Protein AF-A0A2E6UWT2-F1 (afdb_monomer_lite)

Foldseek 3Di:
DQPDLALVSLLVVLLVQLLDPVCLLCLVVSLVVSLVSLLVPAAQCSLVSLLSSLVSSCVSVSDPPVVSVQLSCLAPALDDPLCVPQPPLDQVSLVCVVVSLVSLVSSLVSNCSRCCRRHVNPVSNVSSVVNNVVVVVSSVVSNVVSVVVVVVD

Sequence (153 aa):
MPSAQTVDGYVAAATRSLSLDSCHSDFDSYFKDLMDIAVENPDSANKAQFAKLIRAGIDSGAISSREGKRLFNEYFEPEFFALKGEARSNCVALRQKDDYFGDMNTELQNKKTGLLDVLGDETGFRLSQRYYQDLVTVIDAVGHSCEASLARR

Radius of gyration: 18.59 Å; chains: 1; bounding box: 46×25×55 Å

Structure (mmCIF, N/CA/C/O backbone):
data_AF-A0A2E6UWT2-F1
#
_entry.id   AF-A0A2E6UWT2-F1
#
loop_
_atom_site.group_PDB
_atom_site.id
_atom_site.type_symbol
_atom_site.label_atom_id
_atom_site.label_alt_id
_atom_site.label_comp_id
_atom_site.label_asym_id
_atom_site.label_entity_id
_atom_site.label_seq_id
_atom_site.pdbx_PDB_ins_code
_atom_site.Cartn_x
_atom_site.Cartn_y
_atom_site.Cartn_z
_atom_site.occupancy
_atom_site.B_iso_or_equiv
_atom_site.auth_seq_id
_atom_site.auth_comp_id
_atom_site.auth_asym_id
_atom_site.auth_atom_id
_atom_site.pdbx_PDB_model_num
ATOM 1 N N . MET A 1 1 ? -3.578 -7.352 23.058 1.00 47.41 1 MET A N 1
ATOM 2 C CA . MET A 1 1 ? -4.150 -7.381 21.697 1.00 47.41 1 MET A CA 1
ATOM 3 C C . MET A 1 1 ? -5.654 -7.175 21.774 1.00 47.41 1 MET A C 1
ATOM 5 O O . MET A 1 1 ? -6.274 -7.783 22.644 1.00 47.41 1 MET A O 1
ATOM 9 N N . PRO A 1 2 ? -6.240 -6.298 20.947 1.00 48.94 2 PRO A N 1
ATOM 10 C CA . PRO A 1 2 ? -7.681 -6.088 20.931 1.00 48.94 2 PRO A CA 1
ATOM 11 C C . PRO A 1 2 ? -8.424 -7.303 20.352 1.00 48.94 2 PRO A C 1
ATOM 13 O O . PRO A 1 2 ? -8.095 -7.802 19.286 1.00 48.94 2 PRO A O 1
ATOM 16 N N . SER A 1 3 ? -9.436 -7.782 21.077 1.00 52.66 3 SER A N 1
ATOM 17 C CA . SER A 1 3 ? -10.188 -9.013 20.797 1.00 52.66 3 SER A CA 1
ATOM 18 C C . SER A 1 3 ? -11.421 -8.789 19.908 1.00 52.66 3 SER A C 1
ATOM 20 O O . SER A 1 3 ? -12.522 -9.225 20.254 1.00 52.66 3 SER A O 1
ATOM 22 N N . ALA A 1 4 ? -11.291 -8.051 18.809 1.00 55.75 4 ALA A N 1
ATOM 23 C CA . ALA A 1 4 ? -12.425 -7.798 17.924 1.00 55.75 4 ALA A CA 1
ATOM 24 C C . ALA A 1 4 ? -12.422 -8.778 16.745 1.00 55.75 4 ALA A C 1
ATOM 26 O O . ALA A 1 4 ? -11.464 -8.823 15.986 1.00 55.75 4 ALA A O 1
ATOM 27 N N . GLN A 1 5 ? -13.513 -9.535 16.592 1.00 71.19 5 GLN A N 1
ATOM 28 C CA . GLN A 1 5 ? -13.717 -10.484 15.484 1.00 71.19 5 GLN A CA 1
ATOM 29 C C . GLN A 1 5 ? -14.049 -9.795 14.146 1.00 71.19 5 GLN A C 1
ATOM 31 O O . GLN A 1 5 ? -14.222 -10.471 13.142 1.00 71.19 5 GLN A O 1
ATOM 36 N N . THR A 1 6 ? -14.177 -8.463 14.124 1.00 89.12 6 THR A N 1
ATOM 37 C CA . THR A 1 6 ? -14.531 -7.686 12.928 1.00 89.12 6 THR A CA 1
ATOM 38 C C . THR A 1 6 ? -13.509 -6.584 12.671 1.00 89.12 6 THR A C 1
ATOM 40 O O . THR A 1 6 ? -12.963 -6.006 13.616 1.00 89.12 6 THR A O 1
ATOM 43 N N . VAL A 1 7 ? -13.303 -6.252 11.392 1.00 93.50 7 VAL A N 1
ATOM 44 C CA . VAL A 1 7 ? -12.408 -5.176 10.926 1.00 93.50 7 VAL A CA 1
ATOM 45 C C . VAL A 1 7 ? -12.692 -3.866 11.675 1.00 93.50 7 VAL A C 1
ATOM 47 O O . VAL A 1 7 ? -11.798 -3.291 12.293 1.00 93.50 7 VAL A O 1
ATOM 50 N N . ASP A 1 8 ? -13.953 -3.429 11.707 1.00 94.25 8 ASP A N 1
ATOM 51 C CA . ASP A 1 8 ? -14.365 -2.181 12.363 1.00 94.25 8 ASP A CA 1
ATOM 52 C C . ASP A 1 8 ? -14.056 -2.162 13.864 1.00 94.25 8 ASP A C 1
ATOM 54 O O . ASP A 1 8 ? -13.556 -1.165 14.402 1.00 94.25 8 ASP A O 1
ATOM 58 N N . GLY A 1 9 ? -14.359 -3.267 14.554 1.00 93.81 9 GLY A N 1
ATOM 59 C CA . GLY A 1 9 ? -14.101 -3.400 15.983 1.00 93.81 9 GLY A CA 1
ATOM 60 C C . GLY A 1 9 ? -12.604 -3.365 16.282 1.00 93.81 9 GLY A C 1
ATOM 61 O O . GLY A 1 9 ? -12.188 -2.719 17.250 1.00 93.81 9 GLY A O 1
ATOM 62 N N . TYR A 1 10 ? -11.802 -4.007 15.428 1.00 95.81 10 TYR A N 1
ATOM 63 C CA . TYR A 1 10 ? -10.351 -4.040 15.553 1.00 95.81 10 TYR A CA 1
ATOM 64 C C . TYR A 1 10 ? -9.764 -2.644 15.370 1.00 95.81 10 TYR A C 1
ATOM 66 O O . TYR A 1 10 ? -9.065 -2.157 16.259 1.00 95.81 10 TYR A O 1
ATOM 74 N N . VAL A 1 11 ? -10.130 -1.943 14.290 1.00 96.75 11 VAL A N 1
ATOM 75 C CA . VAL A 1 11 ? -9.657 -0.574 14.035 1.00 96.75 11 VAL A CA 1
ATOM 76 C C . VAL A 1 11 ? -10.047 0.364 15.169 1.00 96.75 11 VAL A C 1
ATOM 78 O O . VAL A 1 11 ? -9.212 1.132 15.641 1.00 96.75 11 VAL A O 1
ATOM 81 N N . ALA A 1 12 ? -11.283 0.288 15.669 1.00 95.69 12 ALA A N 1
ATOM 82 C CA . ALA A 1 12 ? -11.708 1.118 16.792 1.00 95.69 12 ALA A CA 1
ATOM 83 C C . ALA A 1 12 ? -10.861 0.880 18.053 1.00 95.69 12 ALA A C 1
ATOM 85 O O . ALA A 1 12 ? -10.573 1.828 18.785 1.00 95.69 12 ALA A O 1
ATOM 86 N N . ALA A 1 13 ? -10.471 -0.365 18.325 1.00 94.75 13 ALA A N 1
ATOM 87 C CA . ALA A 1 13 ? -9.646 -0.698 19.475 1.00 94.75 13 ALA A CA 1
ATOM 88 C C . ALA A 1 13 ? -8.172 -0.315 19.272 1.00 94.75 13 ALA A C 1
ATOM 90 O O . ALA A 1 13 ? -7.608 0.333 20.149 1.00 94.75 13 ALA A O 1
ATOM 91 N N . ALA A 1 14 ? -7.589 -0.616 18.111 1.00 95.75 14 ALA A N 1
ATOM 92 C CA . ALA A 1 14 ? -6.224 -0.234 17.759 1.00 95.75 14 ALA A CA 1
ATOM 93 C C . ALA A 1 14 ? -6.036 1.294 17.762 1.00 95.75 14 ALA A C 1
ATOM 95 O O . ALA A 1 14 ? -5.077 1.793 18.341 1.00 95.75 14 ALA A O 1
ATOM 96 N N . THR A 1 15 ? -6.990 2.063 17.217 1.00 95.62 15 THR A N 1
ATOM 97 C CA . THR A 1 15 ? -6.961 3.538 17.275 1.00 95.62 15 THR A CA 1
ATOM 98 C C . THR A 1 15 ? -6.981 4.065 18.714 1.00 95.62 15 THR A C 1
ATOM 100 O O . THR A 1 15 ? -6.279 5.024 19.014 1.00 95.62 15 THR A O 1
ATOM 103 N N . ARG A 1 16 ? -7.749 3.444 19.625 1.00 94.50 16 ARG A N 1
ATOM 104 C CA . ARG A 1 16 ? -7.724 3.813 21.054 1.00 94.50 16 ARG A CA 1
ATOM 105 C C . ARG A 1 16 ? -6.401 3.451 21.723 1.00 94.50 16 ARG A C 1
ATOM 107 O O . ARG A 1 16 ? -5.936 4.196 22.573 1.00 94.50 16 ARG A O 1
ATOM 114 N N . SER A 1 17 ? -5.799 2.321 21.364 1.00 94.19 17 SER A N 1
ATOM 115 C CA . SER A 1 17 ? -4.474 1.961 21.874 1.00 94.19 17 SER A CA 1
ATOM 116 C C . SER A 1 17 ? -3.413 2.953 21.404 1.00 94.19 17 SER A C 1
ATOM 118 O O . SER A 1 17 ? -2.620 3.410 22.216 1.00 94.19 17 SER A O 1
ATOM 120 N N . LEU A 1 18 ? -3.448 3.362 20.134 1.00 94.12 18 LEU A N 1
ATOM 121 C CA . LEU A 1 18 ? -2.509 4.334 19.567 1.00 94.12 18 LEU A CA 1
ATOM 122 C C . LEU A 1 18 ? -2.612 5.736 20.179 1.00 94.12 18 LEU A C 1
ATOM 124 O O . LEU A 1 18 ? -1.669 6.497 20.039 1.00 94.12 18 LEU A O 1
ATOM 128 N N . SER A 1 19 ? -3.694 6.093 20.883 1.00 92.06 19 SER A N 1
ATOM 129 C CA . SER A 1 19 ? -3.739 7.360 21.632 1.00 92.06 19 SER A CA 1
ATOM 130 C C . SER A 1 19 ? -2.928 7.335 22.934 1.00 92.06 19 SER A C 1
ATOM 132 O O . SER A 1 19 ? -2.906 8.328 23.656 1.00 92.06 19 SER A O 1
ATOM 134 N N . LEU A 1 20 ? -2.329 6.192 23.280 1.00 91.50 20 LEU A N 1
ATOM 135 C CA . LEU A 1 20 ? -1.425 6.037 24.413 1.00 91.50 20 LEU A CA 1
ATOM 136 C C . LEU A 1 20 ? 0.010 5.940 23.888 1.00 91.50 20 LEU A C 1
ATOM 138 O O . LEU A 1 20 ? 0.336 4.989 23.177 1.00 91.50 20 LEU A O 1
ATOM 142 N N . ASP A 1 21 ? 0.884 6.854 24.318 1.00 86.38 21 ASP A N 1
ATOM 143 C CA . ASP A 1 21 ? 2.290 6.897 23.881 1.00 86.38 21 ASP A CA 1
ATOM 144 C C . ASP A 1 21 ? 3.019 5.552 24.048 1.00 86.38 21 ASP A C 1
ATOM 146 O O . ASP A 1 21 ? 3.842 5.165 23.218 1.00 86.38 21 ASP A O 1
ATOM 150 N N . SER A 1 22 ? 2.680 4.790 25.096 1.00 90.19 22 SER A N 1
ATOM 151 C CA . SER A 1 22 ?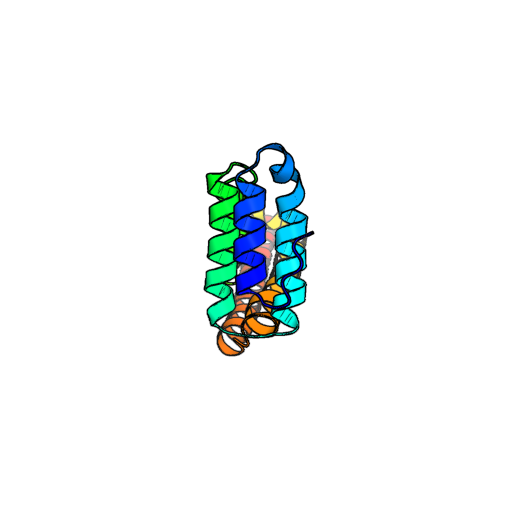 3.261 3.471 25.380 1.00 90.19 22 SER A CA 1
ATOM 152 C C . SER A 1 22 ? 2.971 2.406 24.319 1.00 90.19 22 SER A C 1
ATOM 154 O O . SER A 1 22 ? 3.593 1.351 24.350 1.00 90.19 22 SER A O 1
ATOM 156 N N . CYS A 1 23 ? 2.011 2.644 23.425 1.00 89.81 23 CYS A N 1
ATOM 157 C CA . CYS A 1 23 ? 1.557 1.688 22.416 1.00 89.81 23 CYS A CA 1
ATOM 158 C C . CYS A 1 23 ? 1.963 2.084 20.989 1.00 89.81 23 CYS A C 1
ATOM 160 O O . CYS A 1 23 ? 1.573 1.409 20.038 1.00 89.81 23 CYS A O 1
ATOM 162 N N . HIS A 1 24 ? 2.729 3.165 20.806 1.00 90.81 24 HIS A N 1
ATOM 163 C CA . HIS A 1 24 ? 3.142 3.622 19.474 1.00 90.81 24 HIS A CA 1
ATOM 164 C C . HIS A 1 24 ? 4.007 2.593 18.736 1.00 90.81 24 HIS A C 1
ATOM 166 O O . HIS A 1 24 ? 3.844 2.408 17.533 1.00 90.81 24 HIS A O 1
ATOM 172 N N . SER A 1 25 ? 4.874 1.875 19.457 1.00 91.75 25 SER A N 1
ATOM 173 C CA . SER A 1 25 ? 5.720 0.814 18.892 1.00 91.75 25 SER A CA 1
ATOM 174 C C . SER A 1 25 ? 4.936 -0.367 18.317 1.00 91.75 25 SER A C 1
ATOM 176 O O . SER A 1 25 ? 5.499 -1.163 17.573 1.00 91.75 25 SER A O 1
ATOM 178 N N . ASP A 1 26 ? 3.650 -0.489 18.647 1.00 94.50 26 ASP A N 1
ATOM 179 C CA . ASP A 1 26 ? 2.819 -1.621 18.242 1.00 94.50 26 ASP A CA 1
ATOM 180 C C . ASP A 1 26 ? 2.104 -1.376 16.903 1.00 94.50 26 ASP A C 1
ATOM 182 O O . ASP A 1 26 ? 1.376 -2.254 16.438 1.00 94.50 26 ASP A O 1
ATOM 186 N N . PHE A 1 27 ? 2.294 -0.208 16.269 1.00 97.12 27 PHE A N 1
ATOM 187 C CA . PHE A 1 27 ? 1.602 0.157 15.027 1.00 97.12 27 PHE A CA 1
ATOM 188 C C . PHE A 1 27 ? 1.726 -0.917 13.939 1.00 97.12 27 PHE A C 1
ATOM 190 O O . PHE A 1 27 ? 0.715 -1.310 13.358 1.00 97.12 27 PHE A O 1
ATOM 197 N N . ASP A 1 28 ? 2.932 -1.435 13.706 1.00 97.12 28 ASP A N 1
ATOM 198 C CA . ASP A 1 28 ? 3.168 -2.465 12.687 1.00 97.12 28 ASP A CA 1
ATOM 199 C C . ASP A 1 28 ? 2.396 -3.755 12.985 1.00 97.12 28 ASP A C 1
ATOM 201 O O . ASP A 1 28 ? 1.861 -4.391 12.075 1.00 97.12 28 ASP A O 1
ATOM 205 N N . SER A 1 29 ? 2.272 -4.112 14.268 1.00 96.69 29 SER A N 1
ATOM 206 C CA . SER A 1 29 ? 1.463 -5.259 14.690 1.00 96.69 29 SER A CA 1
ATOM 207 C C . SER A 1 29 ? -0.022 -4.991 14.458 1.00 96.69 29 SER A C 1
ATOM 209 O O . SER A 1 29 ? -0.714 -5.848 13.920 1.00 96.69 29 SER A O 1
ATOM 211 N N . TYR A 1 30 ? -0.505 -3.781 14.767 1.00 97.19 30 TYR A N 1
ATOM 212 C CA . TYR A 1 30 ? -1.893 -3.405 14.490 1.00 97.19 30 TYR A CA 1
ATOM 213 C C . TYR A 1 30 ? -2.226 -3.428 12.999 1.00 97.19 30 TYR A C 1
ATOM 215 O O . TYR A 1 30 ? -3.305 -3.875 12.610 1.00 97.19 30 TYR A O 1
ATOM 223 N N . PHE A 1 31 ? -1.313 -2.953 12.153 1.00 98.00 31 PHE A N 1
ATOM 224 C CA . PHE A 1 31 ? -1.494 -2.984 10.707 1.00 98.00 31 PHE A CA 1
ATOM 225 C C . PHE A 1 31 ? -1.516 -4.422 10.178 1.00 98.00 31 PHE A C 1
ATOM 227 O O . PHE A 1 31 ? -2.375 -4.762 9.363 1.00 98.00 31 PHE A O 1
ATOM 234 N N . LYS A 1 32 ? -0.606 -5.274 10.669 1.00 97.12 32 LYS A N 1
ATOM 235 C CA . LYS A 1 32 ? -0.543 -6.690 10.298 1.00 97.12 32 LYS A CA 1
ATOM 236 C C . LYS A 1 32 ? -1.801 -7.454 10.713 1.00 97.12 32 LYS A C 1
ATOM 238 O O . LYS A 1 32 ? -2.393 -8.124 9.876 1.00 97.12 32 LYS A O 1
ATOM 243 N N . ASP A 1 33 ? -2.220 -7.345 11.966 1.00 96.44 33 ASP A N 1
ATOM 244 C CA . ASP A 1 33 ? -3.423 -8.026 12.452 1.00 96.44 33 ASP A CA 1
ATOM 245 C C . ASP A 1 33 ? -4.669 -7.577 11.672 1.00 96.44 33 ASP A C 1
ATOM 247 O O . ASP A 1 33 ? -5.520 -8.396 11.330 1.00 96.44 33 ASP A O 1
ATOM 251 N N . LEU A 1 34 ? -4.776 -6.277 11.357 1.00 97.44 34 LEU A N 1
ATOM 252 C CA . LEU A 1 34 ? -5.866 -5.762 10.529 1.00 97.44 34 LEU A CA 1
ATOM 253 C C . LEU A 1 34 ? -5.844 -6.381 9.124 1.00 97.44 34 LEU A C 1
ATOM 255 O O . LEU A 1 34 ? -6.907 -6.694 8.594 1.00 97.44 34 LEU A O 1
ATOM 259 N N . MET A 1 35 ? -4.657 -6.570 8.537 1.00 97.75 35 MET A N 1
ATOM 260 C CA . MET A 1 35 ? -4.478 -7.290 7.272 1.00 97.75 35 MET A CA 1
ATOM 261 C C . MET A 1 35 ? -4.989 -8.723 7.371 1.00 97.75 35 MET A C 1
ATOM 263 O O . MET A 1 35 ? -5.812 -9.122 6.552 1.00 97.75 35 MET A O 1
ATOM 267 N N . ASP A 1 36 ? -4.568 -9.459 8.397 1.00 96.19 36 ASP A N 1
ATOM 268 C CA . ASP A 1 36 ? -4.950 -10.859 8.582 1.00 96.19 36 ASP A CA 1
ATOM 269 C C . ASP A 1 36 ? -6.485 -10.995 8.744 1.00 96.19 36 ASP A C 1
ATOM 271 O O . ASP A 1 36 ? -7.111 -11.808 8.065 1.00 96.19 36 ASP A O 1
ATOM 275 N N . ILE A 1 37 ? -7.125 -10.124 9.538 1.00 95.75 37 ILE A N 1
ATOM 276 C CA . ILE A 1 37 ? -8.593 -10.099 9.709 1.00 95.75 37 ILE A CA 1
ATOM 277 C C . ILE A 1 37 ? -9.317 -9.726 8.406 1.00 95.75 37 ILE A C 1
ATOM 279 O O . ILE A 1 37 ? -10.362 -10.300 8.087 1.00 95.75 37 ILE A O 1
ATOM 283 N N . ALA A 1 38 ? -8.805 -8.740 7.667 1.00 97.12 38 ALA A N 1
ATOM 284 C CA . ALA A 1 38 ? -9.451 -8.240 6.457 1.00 97.12 38 ALA A CA 1
ATOM 285 C C . ALA A 1 38 ? -9.322 -9.206 5.269 1.00 97.12 38 ALA A C 1
ATOM 287 O O . ALA A 1 38 ? -10.235 -9.268 4.454 1.00 97.12 38 ALA A O 1
ATOM 288 N N . VAL A 1 39 ? -8.244 -9.996 5.190 1.00 96.88 39 VAL A N 1
ATOM 289 C CA . VAL A 1 39 ? -8.101 -11.077 4.195 1.00 96.88 39 VAL A CA 1
ATOM 290 C C . VAL A 1 39 ? -9.139 -12.179 4.420 1.00 96.88 39 VAL A C 1
ATOM 292 O O . VAL A 1 39 ? -9.681 -12.730 3.465 1.00 96.88 39 VAL A O 1
ATOM 295 N N . GLU A 1 40 ? -9.465 -12.491 5.676 1.00 95.00 40 GLU A N 1
ATOM 296 C CA . GLU A 1 40 ? -10.540 -13.441 5.995 1.00 95.00 40 GLU A CA 1
ATOM 297 C C . GLU A 1 40 ? -11.943 -12.864 5.734 1.00 95.00 40 GLU A C 1
ATOM 299 O O . GLU A 1 40 ? -12.911 -13.618 5.629 1.00 95.00 40 GLU A O 1
ATOM 304 N N . ASN A 1 41 ? -12.061 -11.536 5.606 1.00 94.50 41 ASN A N 1
ATOM 305 C CA . ASN A 1 41 ? -13.323 -10.818 5.419 1.00 94.50 41 ASN A CA 1
ATOM 306 C C . ASN A 1 41 ? -13.209 -9.738 4.319 1.00 94.50 41 ASN A C 1
ATOM 308 O O . ASN A 1 41 ? -13.280 -8.541 4.636 1.00 94.50 41 ASN A O 1
ATOM 312 N N . PRO A 1 42 ? -13.031 -10.123 3.036 1.00 96.44 42 PRO A N 1
ATOM 313 C CA . PRO A 1 42 ? -12.793 -9.162 1.964 1.00 96.44 42 PRO A CA 1
ATOM 314 C C . PRO A 1 42 ? -14.000 -8.245 1.734 1.00 96.44 42 PRO A C 1
ATOM 316 O O . PRO A 1 42 ? -15.116 -8.715 1.510 1.00 96.44 42 PRO A O 1
ATOM 319 N N . ASP A 1 43 ? -13.767 -6.933 1.755 1.00 97.19 43 ASP A N 1
ATOM 320 C CA . ASP A 1 43 ? -14.783 -5.907 1.510 1.00 97.19 43 ASP A CA 1
ATOM 321 C C . ASP A 1 43 ? -14.119 -4.609 1.031 1.00 97.19 43 ASP A C 1
ATOM 323 O O . ASP A 1 43 ? -13.146 -4.123 1.611 1.00 97.19 43 ASP A O 1
ATOM 327 N N . SER A 1 44 ? -14.696 -3.985 0.008 1.00 97.38 44 SER A N 1
ATOM 328 C CA . SER A 1 44 ? -14.338 -2.643 -0.460 1.00 97.38 44 SER A CA 1
ATOM 329 C C . SER A 1 44 ? -14.287 -1.583 0.656 1.00 97.38 44 SER A C 1
ATOM 331 O O . SER A 1 44 ? -13.469 -0.658 0.601 1.00 97.38 44 SER A O 1
ATOM 333 N N . ALA A 1 45 ? -15.114 -1.721 1.700 1.00 96.75 45 ALA A N 1
ATOM 334 C CA . ALA A 1 45 ? -15.139 -0.823 2.850 1.00 96.75 45 ALA A CA 1
ATOM 335 C C . ALA A 1 45 ? -13.851 -0.892 3.692 1.00 96.75 45 ALA A C 1
ATOM 337 O O . ALA A 1 45 ? -13.494 0.094 4.349 1.00 96.75 45 ALA A O 1
ATOM 338 N N . ASN A 1 46 ? -13.097 -1.998 3.620 1.00 98.12 46 ASN A N 1
ATOM 339 C CA . ASN A 1 46 ? -11.851 -2.172 4.366 1.00 98.12 46 ASN A CA 1
ATOM 340 C C . ASN A 1 46 ? -10.823 -1.082 4.014 1.00 98.12 46 ASN A C 1
ATOM 342 O O . ASN A 1 46 ? -10.084 -0.639 4.894 1.00 98.12 46 ASN A O 1
ATOM 346 N N . LYS A 1 47 ? -10.828 -0.540 2.782 1.00 98.44 47 LYS A N 1
ATOM 347 C CA . LYS A 1 47 ? -9.913 0.548 2.365 1.00 98.44 47 LYS A CA 1
ATOM 348 C C . LYS A 1 47 ? -10.033 1.769 3.280 1.00 98.44 47 LYS A C 1
ATOM 350 O O . LYS A 1 47 ? -9.026 2.377 3.652 1.00 98.44 47 LYS A O 1
ATOM 355 N N . ALA A 1 48 ? -11.256 2.116 3.685 1.00 98.38 48 ALA A N 1
ATOM 356 C CA . ALA A 1 48 ? -11.502 3.223 4.605 1.00 98.38 48 ALA A CA 1
ATOM 357 C C . ALA A 1 48 ? -11.009 2.913 6.030 1.00 98.38 48 ALA A C 1
ATOM 359 O O . ALA A 1 48 ? -10.509 3.812 6.712 1.00 98.38 48 ALA A O 1
ATOM 360 N N . GLN A 1 49 ? -11.089 1.652 6.465 1.00 98.31 49 GLN A N 1
ATOM 361 C CA . GLN A 1 49 ? -10.602 1.216 7.777 1.00 98.31 49 GLN A CA 1
ATOM 362 C C . GLN A 1 49 ? -9.072 1.246 7.861 1.00 98.31 49 GLN A C 1
ATOM 364 O O . GLN A 1 49 ? -8.525 1.781 8.828 1.00 98.31 49 GLN A O 1
ATOM 369 N N . PHE A 1 50 ? -8.369 0.809 6.813 1.00 98.56 50 PHE A N 1
ATOM 370 C CA . PHE A 1 50 ? -6.916 0.983 6.714 1.00 98.56 50 PHE A CA 1
ATOM 371 C C . PHE A 1 50 ? -6.512 2.458 6.710 1.00 98.56 50 PHE A C 1
ATOM 373 O O . PHE A 1 50 ? -5.612 2.852 7.451 1.00 98.56 50 PHE A O 1
ATOM 380 N N . ALA A 1 51 ? -7.212 3.306 5.947 1.00 98.56 51 ALA A N 1
ATOM 381 C CA . ALA A 1 51 ? -6.963 4.748 5.958 1.00 98.56 51 ALA A CA 1
ATOM 382 C C . ALA A 1 51 ? -7.160 5.362 7.356 1.00 98.56 51 ALA A C 1
ATOM 384 O O . ALA A 1 51 ? -6.424 6.270 7.746 1.00 98.56 51 ALA A O 1
ATOM 385 N N . LYS A 1 52 ? -8.148 4.877 8.117 1.00 98.44 52 LYS A N 1
ATOM 386 C CA . LYS A 1 52 ? -8.412 5.313 9.491 1.00 98.44 52 LYS A CA 1
ATOM 387 C C . LYS A 1 52 ? -7.297 4.893 10.447 1.00 98.44 52 LYS A C 1
ATOM 389 O O . LYS A 1 52 ? -6.829 5.744 11.199 1.00 98.44 52 LYS A O 1
ATOM 394 N N . LEU A 1 53 ? -6.845 3.638 10.393 1.00 98.44 53 LEU A N 1
ATOM 395 C CA . LEU A 1 53 ? -5.733 3.162 11.221 1.00 98.44 53 LEU A CA 1
ATOM 396 C C . LEU A 1 53 ? -4.435 3.918 10.906 1.00 98.44 53 LEU A C 1
ATOM 398 O O . LEU A 1 53 ? -3.775 4.405 11.819 1.00 98.44 53 LEU A O 1
ATOM 402 N N . ILE A 1 54 ? -4.105 4.083 9.621 1.00 98.62 54 ILE A N 1
ATOM 403 C CA . ILE A 1 54 ? -2.925 4.844 9.185 1.00 98.62 54 ILE A CA 1
ATOM 404 C C . ILE A 1 54 ? -3.000 6.288 9.686 1.00 98.62 54 ILE A C 1
ATOM 406 O O . ILE A 1 54 ? -2.021 6.798 10.224 1.00 98.62 54 ILE A O 1
ATOM 410 N N . ARG A 1 55 ? -4.157 6.949 9.548 1.00 98.50 55 ARG A N 1
ATOM 411 C CA . ARG A 1 55 ? -4.339 8.315 10.054 1.00 98.50 55 ARG A CA 1
ATOM 412 C C . ARG A 1 55 ? -4.147 8.380 11.568 1.00 98.50 55 ARG A C 1
ATOM 414 O O . ARG A 1 55 ? -3.440 9.264 12.023 1.00 98.50 55 ARG A O 1
ATOM 421 N N . ALA A 1 56 ? -4.693 7.425 12.321 1.00 98.00 56 ALA A N 1
ATOM 422 C CA . ALA A 1 56 ? -4.481 7.356 13.765 1.00 98.00 56 ALA A CA 1
ATOM 423 C C . ALA A 1 56 ? -2.992 7.227 14.132 1.00 98.00 56 ALA A C 1
ATOM 425 O O . ALA A 1 56 ? -2.535 7.922 15.032 1.00 98.00 56 ALA A O 1
ATOM 426 N N . GLY A 1 57 ? -2.232 6.396 13.410 1.00 98.31 57 GLY A N 1
ATOM 427 C CA . GLY A 1 57 ? -0.787 6.265 13.620 1.00 98.31 57 GLY A CA 1
ATOM 428 C C . GLY A 1 57 ? 0.004 7.528 13.264 1.00 98.31 57 GLY A C 1
ATOM 429 O O . GLY A 1 57 ? 0.992 7.835 13.925 1.00 98.31 57 GLY A O 1
ATOM 430 N N . ILE A 1 58 ? -0.433 8.287 12.253 1.00 98.19 58 ILE A N 1
ATOM 431 C CA . ILE A 1 58 ? 0.160 9.593 11.923 1.00 98.19 58 ILE A CA 1
ATOM 432 C C . ILE A 1 58 ? -0.153 10.614 13.020 1.00 98.19 58 ILE A C 1
ATOM 434 O O . ILE A 1 58 ? 0.751 11.297 13.493 1.00 98.19 58 ILE A O 1
ATOM 438 N N . ASP A 1 59 ? -1.422 10.721 13.416 1.00 97.50 59 ASP A N 1
ATOM 439 C CA . ASP A 1 59 ? -1.897 11.730 14.365 1.00 97.50 59 ASP A CA 1
ATOM 440 C C . ASP A 1 59 ? -1.306 11.518 15.768 1.00 97.50 59 ASP A C 1
ATOM 442 O O . ASP A 1 59 ? -1.042 12.491 16.472 1.00 97.50 59 ASP A O 1
ATOM 446 N N . SER A 1 60 ? -1.051 10.264 16.163 1.00 96.31 60 SER A N 1
ATOM 447 C CA . SER A 1 60 ? -0.366 9.947 17.421 1.00 96.31 60 SER A CA 1
ATOM 448 C C . SER A 1 60 ? 1.159 10.090 17.339 1.00 96.31 60 SER A C 1
ATOM 450 O O . SER A 1 60 ? 1.835 10.157 18.360 1.00 96.31 60 SER A O 1
ATOM 452 N N . GLY A 1 61 ? 1.727 10.151 16.131 1.00 96.69 61 GLY A N 1
ATOM 453 C CA . GLY A 1 61 ? 3.174 10.164 15.914 1.00 96.69 61 GLY A CA 1
ATOM 454 C C . GLY A 1 61 ? 3.836 8.783 15.969 1.00 96.69 61 GLY A C 1
ATOM 455 O O . GLY A 1 61 ? 5.063 8.712 16.010 1.00 96.69 61 GLY A O 1
ATOM 456 N N . ALA A 1 62 ? 3.060 7.694 15.944 1.00 97.31 62 ALA A N 1
ATOM 457 C CA . ALA A 1 62 ? 3.583 6.331 15.831 1.00 97.31 62 ALA A CA 1
ATOM 458 C C . ALA A 1 62 ? 4.268 6.072 14.477 1.00 97.31 62 ALA A C 1
ATOM 460 O O . ALA A 1 62 ? 5.255 5.345 14.418 1.00 97.31 62 ALA A O 1
ATOM 461 N N . ILE A 1 63 ? 3.776 6.702 13.406 1.00 98.00 63 ILE A N 1
ATOM 462 C CA . ILE A 1 63 ? 4.399 6.687 12.077 1.00 98.00 63 ILE A CA 1
ATOM 463 C C . ILE A 1 63 ? 4.445 8.089 11.470 1.00 98.00 63 ILE A C 1
ATOM 465 O O . ILE A 1 63 ? 3.664 8.978 11.806 1.00 98.00 63 ILE A O 1
ATOM 469 N N . SER A 1 64 ? 5.344 8.295 10.510 1.00 97.75 64 SER A N 1
ATOM 470 C CA . SER A 1 64 ? 5.404 9.561 9.767 1.00 97.75 64 SER A CA 1
ATOM 471 C C . SER A 1 64 ? 4.313 9.655 8.689 1.00 97.75 64 SER A C 1
ATOM 473 O O . SER A 1 64 ? 3.885 8.648 8.125 1.00 97.75 64 SER A O 1
ATOM 475 N N . SER A 1 65 ? 3.931 10.871 8.271 1.00 97.31 65 SER A N 1
ATOM 476 C CA . SER A 1 65 ? 3.015 11.047 7.124 1.00 97.31 65 SER A CA 1
ATOM 477 C C . SER A 1 65 ? 3.551 10.417 5.831 1.00 97.31 65 SER A C 1
ATOM 479 O O . SER A 1 65 ? 2.777 9.947 4.996 1.00 97.31 65 SER A O 1
ATOM 481 N N . ARG A 1 66 ? 4.881 10.397 5.654 1.00 95.12 66 ARG A N 1
ATOM 482 C CA . ARG A 1 66 ? 5.537 9.759 4.502 1.00 95.12 66 ARG A CA 1
ATOM 483 C C . ARG A 1 66 ? 5.332 8.247 4.524 1.00 95.12 66 ARG A C 1
ATOM 485 O O . ARG A 1 66 ? 5.013 7.667 3.492 1.00 95.12 66 ARG A O 1
ATOM 492 N N . GLU A 1 67 ? 5.503 7.637 5.687 1.00 96.25 67 GLU A N 1
ATOM 493 C CA . GLU A 1 67 ? 5.304 6.207 5.894 1.00 96.25 67 GLU A CA 1
ATOM 494 C C . GLU A 1 67 ? 3.842 5.800 5.731 1.00 96.25 67 GLU A C 1
ATOM 496 O O . GLU A 1 67 ? 3.560 4.865 4.991 1.00 96.25 67 GLU A O 1
ATOM 501 N N . GLY A 1 68 ? 2.904 6.562 6.295 1.00 97.88 68 GLY A N 1
ATOM 502 C CA . GLY A 1 68 ? 1.481 6.295 6.093 1.00 97.88 68 GLY A CA 1
ATOM 503 C C . GLY A 1 68 ? 1.061 6.405 4.625 1.00 97.88 68 GLY A C 1
ATOM 504 O O . GLY A 1 68 ? 0.319 5.561 4.123 1.00 97.88 68 GLY A O 1
ATOM 505 N N . LYS A 1 69 ? 1.594 7.393 3.891 1.00 96.38 69 LYS A N 1
ATOM 506 C CA . LYS A 1 69 ? 1.388 7.494 2.438 1.00 96.38 69 LYS A CA 1
ATOM 507 C C . LYS A 1 69 ? 1.956 6.277 1.709 1.00 96.38 69 LYS A C 1
ATOM 509 O O . LYS A 1 69 ? 1.275 5.744 0.836 1.00 96.38 69 LYS A O 1
ATOM 514 N N . ARG A 1 70 ? 3.174 5.854 2.055 1.00 95.81 70 ARG A N 1
ATOM 515 C CA . ARG A 1 70 ? 3.825 4.673 1.480 1.00 95.81 70 ARG A CA 1
ATOM 516 C C . ARG A 1 70 ? 2.967 3.422 1.694 1.00 95.81 70 ARG A C 1
ATOM 518 O O . ARG A 1 70 ? 2.528 2.844 0.707 1.00 95.81 70 ARG A O 1
ATOM 525 N N . LEU A 1 71 ? 2.631 3.095 2.945 1.00 97.44 71 LEU A N 1
ATOM 526 C CA . LEU A 1 71 ? 1.789 1.945 3.303 1.00 97.44 71 LEU A CA 1
ATOM 527 C C . LEU A 1 71 ? 0.463 1.945 2.538 1.00 97.44 71 LEU A C 1
ATOM 529 O O . LEU A 1 71 ? 0.073 0.935 1.963 1.00 97.44 71 LEU A O 1
ATOM 533 N N . PHE A 1 72 ? -0.218 3.091 2.474 1.00 98.12 72 PHE A N 1
ATOM 534 C CA . PHE A 1 72 ? -1.491 3.164 1.766 1.00 98.12 72 PHE A CA 1
ATOM 535 C C . PHE A 1 72 ? -1.345 2.913 0.257 1.00 98.12 72 PHE A C 1
ATOM 537 O O . PHE A 1 72 ? -2.143 2.182 -0.321 1.00 98.12 72 PHE A O 1
ATOM 544 N N . ASN A 1 73 ? -0.330 3.501 -0.388 1.00 97.31 73 ASN A N 1
ATOM 545 C CA . ASN A 1 73 ? -0.139 3.359 -1.836 1.00 97.31 73 ASN A CA 1
ATOM 546 C C . ASN A 1 73 ? 0.337 1.948 -2.208 1.00 97.31 73 ASN A C 1
ATOM 548 O O . ASN A 1 73 ? -0.156 1.384 -3.181 1.00 97.31 73 ASN A O 1
ATOM 552 N N . GLU A 1 74 ? 1.261 1.374 -1.435 1.00 97.44 74 GLU A N 1
ATOM 553 C CA . GLU A 1 74 ? 1.824 0.049 -1.715 1.00 97.44 74 GLU A CA 1
ATOM 554 C C . GLU A 1 74 ? 0.764 -1.057 -1.688 1.00 97.44 74 GLU A C 1
ATOM 556 O O . GLU A 1 74 ? 0.882 -2.012 -2.447 1.00 97.44 74 GLU A O 1
ATOM 561 N N . TYR A 1 75 ? -0.288 -0.915 -0.876 1.00 98.56 75 TYR A N 1
ATOM 562 C CA . TYR A 1 75 ? -1.350 -1.918 -0.766 1.00 98.56 75 TYR A CA 1
ATOM 563 C C . TYR A 1 75 ? -2.619 -1.567 -1.548 1.00 98.56 75 TYR A C 1
ATOM 565 O O . TYR A 1 75 ? -3.222 -2.459 -2.137 1.00 98.56 75 TYR A O 1
ATOM 573 N N . PHE A 1 76 ? -3.052 -0.301 -1.556 1.00 98.56 76 PHE A N 1
ATOM 574 C CA . PHE A 1 76 ? -4.429 0.056 -1.937 1.00 98.56 76 PHE A CA 1
ATOM 575 C C . PHE A 1 76 ? -4.556 1.001 -3.130 1.00 98.56 76 PHE A C 1
ATOM 577 O O . PHE A 1 76 ? -5.682 1.358 -3.489 1.00 98.56 76 PHE A O 1
ATOM 584 N N . GLU A 1 77 ? -3.450 1.414 -3.746 1.00 97.50 77 GLU A N 1
ATOM 585 C CA . GLU A 1 77 ? -3.475 2.160 -5.006 1.00 97.50 77 GLU A CA 1
ATOM 586 C C . GLU A 1 77 ? -2.880 1.320 -6.139 1.00 97.50 77 GLU A C 1
ATOM 588 O O . GLU A 1 77 ? -1.897 0.610 -5.914 1.00 97.50 77 GLU A O 1
ATOM 593 N N . PRO A 1 78 ? -3.428 1.376 -7.364 1.00 97.12 78 PRO A N 1
ATOM 594 C CA . PRO A 1 78 ? -2.860 0.638 -8.486 1.00 97.12 78 PRO A CA 1
ATOM 595 C C . PRO A 1 78 ? -1.450 1.115 -8.869 1.00 97.12 78 PRO A C 1
ATOM 597 O O . PRO A 1 78 ? -0.616 0.298 -9.258 1.00 97.12 78 PRO A O 1
ATOM 600 N N . GLU A 1 79 ? -1.162 2.415 -8.756 1.00 94.75 79 GLU A N 1
ATOM 601 C CA . GLU A 1 79 ? 0.136 3.008 -9.097 1.00 94.75 79 GLU A CA 1
ATOM 602 C C . GLU A 1 79 ? 1.250 2.600 -8.125 1.00 94.75 79 GLU A C 1
ATOM 604 O O . GLU A 1 79 ? 1.047 2.514 -6.914 1.00 94.75 79 GLU A O 1
ATOM 609 N N . PHE A 1 80 ? 2.466 2.434 -8.652 1.00 93.50 80 PHE A N 1
ATOM 610 C CA . PHE A 1 80 ? 3.632 2.036 -7.865 1.00 93.50 80 PHE A CA 1
ATOM 611 C C . PHE A 1 80 ? 4.253 3.214 -7.110 1.00 93.50 80 PHE A C 1
ATOM 613 O O . PHE A 1 80 ? 4.651 4.225 -7.699 1.00 93.50 80 PHE A O 1
ATOM 620 N N . PHE A 1 81 ? 4.352 3.080 -5.790 1.00 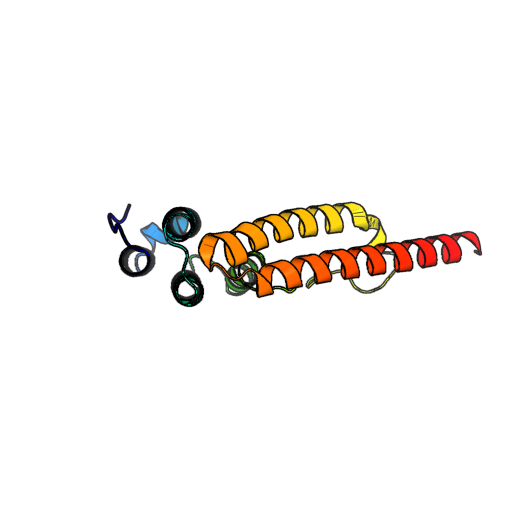91.88 81 PHE A N 1
ATOM 621 C CA . PHE A 1 81 ? 5.047 4.016 -4.919 1.00 91.88 81 PHE A CA 1
ATOM 622 C C . PHE A 1 81 ? 6.567 3.834 -4.978 1.00 91.88 81 PHE A C 1
ATOM 624 O O . PHE A 1 81 ? 7.273 4.838 -4.875 1.00 91.88 81 PHE A O 1
ATOM 631 N N . ALA A 1 82 ? 7.061 2.614 -5.220 1.00 86.56 82 ALA A N 1
ATOM 632 C CA . ALA A 1 82 ? 8.483 2.277 -5.338 1.00 86.56 82 ALA A CA 1
ATOM 633 C C . ALA A 1 82 ? 9.249 3.223 -6.281 1.00 86.56 82 ALA A C 1
ATOM 635 O O . ALA A 1 82 ? 10.396 3.582 -6.034 1.00 86.56 82 ALA A O 1
ATOM 636 N N . LEU A 1 83 ? 8.586 3.722 -7.328 1.00 80.62 83 LEU A N 1
ATOM 637 C CA . LEU A 1 83 ? 9.199 4.602 -8.325 1.00 80.62 83 LEU A CA 1
ATOM 638 C C . LEU A 1 83 ? 9.005 6.106 -8.060 1.00 80.62 83 LEU A C 1
ATOM 640 O O . LEU A 1 83 ? 9.575 6.927 -8.779 1.00 80.62 83 LEU A O 1
ATOM 644 N N . LYS A 1 84 ? 8.237 6.510 -7.033 1.00 73.00 84 LYS A N 1
ATOM 645 C CA . LYS A 1 84 ? 7.927 7.932 -6.750 1.00 73.00 84 LYS A CA 1
ATOM 646 C C . LYS A 1 84 ? 9.120 8.737 -6.206 1.00 73.00 84 LYS A C 1
ATOM 648 O O . LYS A 1 84 ? 9.017 9.960 -6.125 1.00 73.00 84 LYS A O 1
ATOM 653 N N . GLY A 1 85 ? 10.225 8.087 -5.829 1.00 59.16 85 GLY A N 1
ATOM 654 C CA . GLY A 1 85 ? 11.398 8.737 -5.231 1.00 59.16 85 GLY A CA 1
ATOM 655 C C . GLY A 1 85 ? 12.495 9.144 -6.219 1.00 59.16 85 GLY A C 1
ATOM 656 O O . GLY A 1 85 ? 12.988 10.270 -6.148 1.00 59.16 85 GLY A O 1
ATOM 657 N N . GLU A 1 86 ? 12.901 8.252 -7.130 1.00 52.12 86 GLU A N 1
ATOM 658 C CA . GLU A 1 86 ? 14.235 8.367 -7.751 1.00 52.12 86 GLU A CA 1
ATOM 659 C C . GLU A 1 86 ? 14.354 7.908 -9.206 1.00 52.12 86 GLU A C 1
ATOM 661 O O . GLU A 1 86 ? 15.374 8.203 -9.831 1.00 52.12 86 GLU A O 1
ATOM 666 N N . ALA A 1 87 ? 13.318 7.299 -9.794 1.00 51.66 87 ALA A N 1
ATOM 667 C CA . ALA A 1 87 ? 13.290 6.936 -11.212 1.00 51.66 87 ALA A CA 1
ATOM 668 C C . ALA A 1 87 ? 13.121 8.184 -12.105 1.00 51.66 87 ALA A C 1
ATOM 670 O O . ALA A 1 87 ? 12.214 8.305 -12.925 1.00 51.66 87 ALA A O 1
ATOM 671 N N . ARG A 1 88 ? 14.001 9.173 -11.933 1.00 54.03 88 ARG A N 1
ATOM 672 C CA . ARG A 1 88 ? 14.247 10.200 -12.934 1.00 54.03 88 ARG A CA 1
ATOM 673 C C . ARG A 1 88 ? 14.806 9.461 -14.137 1.00 54.03 88 ARG A C 1
ATOM 675 O O . ARG A 1 88 ? 15.773 8.722 -13.995 1.00 54.03 88 ARG A O 1
ATOM 682 N N . SER A 1 89 ? 14.189 9.670 -15.291 1.00 59.25 89 SER A N 1
ATOM 683 C CA . SER A 1 89 ? 14.489 9.078 -16.597 1.00 59.25 89 SER A CA 1
ATOM 684 C C . SER A 1 89 ? 15.916 9.398 -17.073 1.00 59.25 89 SER A C 1
ATOM 686 O O . SER A 1 89 ? 16.124 10.129 -18.037 1.00 59.25 89 SER A O 1
ATOM 688 N N . ASN A 1 90 ? 16.931 8.926 -16.356 1.00 67.44 90 ASN A N 1
ATOM 689 C CA . ASN A 1 90 ? 18.328 9.149 -16.666 1.00 67.44 90 ASN A CA 1
ATOM 690 C C . ASN A 1 90 ? 19.125 7.854 -16.499 1.00 67.44 90 ASN A C 1
ATOM 692 O O . ASN A 1 90 ? 18.785 6.956 -15.730 1.00 67.44 90 ASN A O 1
ATOM 696 N N . CYS A 1 91 ? 20.228 7.781 -17.234 1.00 73.94 91 CYS A N 1
ATOM 697 C CA . CYS A 1 91 ? 21.075 6.595 -17.283 1.00 73.94 91 CYS A CA 1
ATOM 698 C C . CYS A 1 91 ? 21.809 6.292 -15.969 1.00 73.94 91 CYS A C 1
ATOM 700 O O . CYS A 1 91 ? 22.404 5.227 -15.842 1.00 73.94 91 CYS A O 1
ATOM 702 N N . VAL A 1 92 ? 21.819 7.223 -15.008 1.00 73.56 92 VAL A N 1
ATOM 703 C CA . VAL A 1 92 ? 22.449 7.021 -13.696 1.00 73.56 92 VAL A CA 1
ATOM 704 C C . VAL A 1 92 ? 21.508 6.255 -12.772 1.00 73.56 92 VAL A C 1
ATOM 706 O O . VAL A 1 92 ? 21.948 5.289 -12.159 1.00 73.56 92 VAL A O 1
ATOM 709 N N . ALA A 1 93 ? 20.226 6.628 -12.729 1.00 69.06 93 ALA A N 1
ATOM 710 C CA . ALA A 1 93 ? 19.198 5.927 -11.961 1.00 69.06 93 ALA A CA 1
ATOM 711 C C . ALA A 1 93 ? 19.058 4.467 -12.426 1.00 69.06 93 ALA A C 1
ATOM 713 O O . ALA A 1 93 ? 18.998 3.551 -11.616 1.00 69.06 93 ALA A O 1
ATOM 714 N N . LEU A 1 94 ? 19.149 4.220 -13.737 1.00 76.25 94 LEU A N 1
ATOM 715 C CA . LEU A 1 94 ? 19.068 2.868 -14.307 1.00 76.25 94 LEU A CA 1
ATOM 716 C C . LEU A 1 94 ? 20.234 1.933 -13.953 1.00 76.25 94 LEU A C 1
ATOM 718 O O . LEU A 1 94 ? 20.169 0.747 -14.265 1.00 76.25 94 LEU A O 1
ATOM 722 N N . ARG A 1 95 ? 21.279 2.416 -13.267 1.00 77.19 95 ARG A N 1
ATOM 723 C CA . ARG A 1 95 ? 22.312 1.530 -12.705 1.00 77.19 95 ARG A CA 1
ATOM 724 C C . ARG A 1 95 ? 21.771 0.626 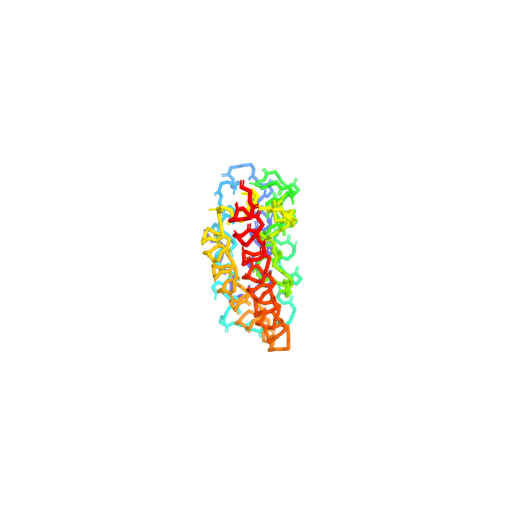-11.597 1.00 77.19 95 ARG A C 1
ATOM 726 O O . ARG A 1 95 ? 22.362 -0.416 -11.357 1.00 77.19 95 ARG A O 1
ATOM 733 N N . GLN A 1 96 ? 20.674 1.023 -10.953 1.00 80.62 96 GLN A N 1
ATOM 734 C CA . GLN A 1 96 ? 19.994 0.275 -9.891 1.00 80.62 96 GLN A CA 1
ATOM 735 C C . GLN A 1 96 ? 18.692 -0.367 -10.398 1.00 80.62 96 GLN A C 1
ATOM 737 O O . GLN A 1 96 ? 17.752 -0.575 -9.640 1.00 80.62 96 GLN A O 1
ATOM 742 N N . LYS A 1 97 ? 18.598 -0.665 -11.704 1.00 83.25 97 LYS A N 1
ATOM 743 C CA . LYS A 1 97 ? 17.363 -1.200 -12.300 1.00 83.25 97 LYS A CA 1
ATOM 744 C C . LYS A 1 97 ? 16.873 -2.489 -11.627 1.00 83.25 97 LYS A C 1
ATOM 746 O O . LYS A 1 97 ? 15.670 -2.674 -11.489 1.00 83.25 97 LYS A O 1
ATOM 751 N N . ASP A 1 98 ? 17.796 -3.345 -11.191 1.00 87.31 98 ASP A N 1
ATOM 752 C CA . ASP A 1 98 ? 17.456 -4.624 -10.570 1.00 87.31 98 ASP A CA 1
ATOM 753 C C . ASP A 1 98 ? 16.843 -4.403 -9.178 1.00 87.31 98 ASP A C 1
ATOM 755 O O . ASP A 1 98 ? 15.888 -5.092 -8.818 1.00 87.31 98 ASP A O 1
ATOM 759 N N . ASP A 1 99 ? 17.307 -3.380 -8.449 1.00 87.38 99 ASP A N 1
ATOM 760 C CA . ASP A 1 99 ? 16.719 -2.960 -7.173 1.00 87.38 99 ASP A CA 1
ATOM 761 C C . ASP A 1 99 ? 15.289 -2.440 -7.396 1.00 87.38 99 ASP A C 1
ATOM 763 O O . ASP A 1 99 ? 14.359 -2.873 -6.717 1.00 87.38 99 ASP A O 1
ATOM 767 N N . TYR A 1 100 ? 15.068 -1.613 -8.428 1.00 86.31 100 TYR A N 1
ATOM 768 C CA . TYR A 1 100 ? 13.722 -1.139 -8.779 1.00 86.31 100 TYR A CA 1
ATOM 769 C C . TYR A 1 100 ? 12.769 -2.278 -9.144 1.00 86.31 100 TYR A C 1
ATOM 771 O O . TYR A 1 100 ? 11.599 -2.246 -8.761 1.00 86.31 100 TYR A O 1
ATOM 779 N N . PHE A 1 101 ? 13.243 -3.300 -9.858 1.00 90.25 101 PHE A N 1
ATOM 780 C CA . PHE A 1 101 ? 12.430 -4.478 -10.149 1.00 90.25 101 PHE A CA 1
ATOM 781 C C . PHE A 1 101 ? 12.128 -5.301 -8.896 1.00 90.25 101 PHE A C 1
ATOM 783 O O . PHE A 1 101 ? 11.005 -5.795 -8.762 1.00 90.25 101 PHE A O 1
ATOM 790 N N . GLY A 1 102 ? 13.079 -5.414 -7.967 1.00 92.75 102 GLY A N 1
ATOM 791 C CA . GLY A 1 102 ? 12.863 -6.032 -6.658 1.00 92.75 102 GLY A CA 1
ATOM 792 C C . GLY A 1 102 ? 11.789 -5.309 -5.840 1.00 92.75 102 GLY A C 1
ATOM 793 O O . GLY A 1 102 ? 10.845 -5.944 -5.354 1.00 92.75 102 GLY A O 1
ATOM 794 N N . ASP A 1 103 ? 11.879 -3.982 -5.761 1.00 92.31 103 ASP A N 1
ATOM 795 C CA . ASP A 1 103 ? 10.919 -3.137 -5.048 1.00 92.31 103 ASP A CA 1
ATOM 796 C C . ASP A 1 103 ? 9.530 -3.201 -5.689 1.00 92.31 103 ASP A C 1
ATOM 798 O O . ASP A 1 103 ? 8.532 -3.423 -5.003 1.00 92.31 103 ASP A O 1
ATOM 802 N N . MET A 1 104 ? 9.450 -3.096 -7.020 1.00 94.69 104 MET A N 1
ATOM 803 C CA . MET A 1 104 ? 8.188 -3.241 -7.747 1.00 94.69 104 MET A CA 1
ATOM 804 C C . MET A 1 104 ? 7.587 -4.638 -7.582 1.00 94.69 104 MET A C 1
ATOM 806 O O . MET A 1 104 ? 6.373 -4.768 -7.467 1.00 94.69 104 MET A O 1
ATOM 810 N N . ASN A 1 105 ? 8.389 -5.704 -7.577 1.00 96.56 105 ASN A N 1
ATOM 811 C CA . ASN A 1 105 ? 7.857 -7.051 -7.380 1.00 96.56 105 ASN A CA 1
ATOM 812 C C . ASN A 1 105 ? 7.276 -7.215 -5.970 1.00 96.56 105 ASN A C 1
ATOM 814 O O . ASN A 1 105 ? 6.184 -7.760 -5.813 1.00 96.56 105 ASN A O 1
ATOM 818 N N . THR A 1 106 ? 7.973 -6.691 -4.960 1.00 97.00 106 THR A N 1
ATOM 819 C CA . THR A 1 106 ? 7.490 -6.663 -3.574 1.00 97.00 106 THR A CA 1
ATOM 820 C C . THR A 1 106 ? 6.192 -5.865 -3.466 1.00 97.00 106 THR A C 1
ATOM 822 O O . THR A 1 106 ? 5.203 -6.357 -2.924 1.00 97.00 106 THR A O 1
ATOM 825 N N . GLU A 1 107 ? 6.148 -4.669 -4.055 1.00 97.69 107 GLU A N 1
ATOM 826 C CA . GLU A 1 107 ? 4.947 -3.841 -4.057 1.00 97.69 107 GLU A CA 1
ATOM 827 C C . GLU A 1 107 ? 3.791 -4.512 -4.815 1.00 97.69 107 GLU A C 1
ATOM 829 O O . GLU A 1 107 ? 2.656 -4.438 -4.363 1.00 97.69 107 GLU A O 1
ATOM 834 N N . LEU A 1 108 ? 4.036 -5.237 -5.912 1.00 98.38 108 LEU A N 1
ATOM 835 C CA . LEU A 1 108 ? 2.982 -5.979 -6.611 1.00 98.38 108 LEU A CA 1
ATOM 836 C C . LEU A 1 108 ? 2.371 -7.082 -5.728 1.00 98.38 108 LEU A C 1
ATOM 838 O O . LEU A 1 108 ? 1.160 -7.303 -5.799 1.00 98.38 108 LEU A O 1
ATOM 842 N N . GLN A 1 109 ? 3.166 -7.743 -4.877 1.00 98.44 109 GLN A N 1
ATOM 843 C CA . GLN A 1 109 ? 2.628 -8.684 -3.885 1.00 98.44 109 GLN A CA 1
ATOM 844 C C . GLN A 1 109 ? 1.798 -7.961 -2.821 1.00 98.44 109 GLN A C 1
ATOM 846 O O . GLN A 1 109 ? 0.699 -8.413 -2.508 1.00 98.44 109 GLN A O 1
ATOM 851 N N . ASN A 1 110 ? 2.253 -6.805 -2.332 1.00 98.62 110 ASN A N 1
ATOM 852 C CA . ASN A 1 110 ? 1.468 -5.988 -1.400 1.00 98.62 110 ASN A CA 1
ATOM 853 C C . ASN A 1 110 ? 0.141 -5.542 -2.030 1.00 98.62 110 ASN A C 1
ATOM 855 O O . ASN A 1 110 ? -0.908 -5.653 -1.400 1.00 98.62 110 ASN A O 1
ATOM 859 N N . LYS A 1 111 ? 0.157 -5.116 -3.300 1.00 98.69 111 LYS A N 1
ATOM 860 C CA . LYS A 1 111 ? -1.047 -4.763 -4.065 1.00 98.69 111 LYS A CA 1
ATOM 861 C C . LYS A 1 111 ? -1.968 -5.954 -4.276 1.00 98.69 111 LYS A C 1
ATOM 863 O O . LYS A 1 111 ? -3.176 -5.757 -4.307 1.00 98.69 111 LYS A O 1
ATOM 868 N N . LYS A 1 112 ? -1.441 -7.172 -4.422 1.00 98.75 112 LYS A N 1
ATOM 869 C CA . LYS A 1 112 ? -2.272 -8.381 -4.453 1.00 98.75 112 LYS A CA 1
ATOM 870 C C . LYS A 1 112 ? -3.016 -8.527 -3.130 1.00 98.75 112 LYS A C 1
ATOM 872 O O . LYS A 1 112 ? -4.239 -8.555 -3.136 1.00 98.75 112 LYS A O 1
ATOM 877 N N . THR A 1 113 ? -2.299 -8.509 -2.011 1.00 98.69 113 THR A N 1
ATOM 878 C CA . THR A 1 113 ? -2.924 -8.619 -0.691 1.00 98.69 113 THR A CA 1
ATOM 879 C C . THR A 1 113 ? -3.939 -7.497 -0.455 1.00 98.69 113 THR A C 1
ATOM 881 O O . THR A 1 113 ? -5.067 -7.749 -0.055 1.00 98.69 113 THR A O 1
ATOM 884 N N . GLY A 1 114 ? -3.571 -6.246 -0.739 1.00 98.69 114 GLY A N 1
ATOM 885 C CA . GLY A 1 114 ? -4.415 -5.086 -0.474 1.00 98.69 114 GLY A CA 1
ATOM 886 C C . GLY A 1 114 ? -5.598 -4.954 -1.433 1.00 98.69 114 GLY A C 1
ATOM 887 O O . GLY A 1 114 ? -6.737 -4.904 -0.988 1.00 98.69 114 GLY A O 1
ATOM 888 N N . LEU A 1 115 ? -5.368 -4.894 -2.747 1.00 98.75 115 LEU A N 1
ATOM 889 C CA . LEU A 1 115 ? -6.445 -4.694 -3.724 1.00 98.75 115 LEU A CA 1
ATOM 890 C C . LEU A 1 115 ? -7.289 -5.954 -3.908 1.00 98.75 115 LEU A C 1
ATOM 892 O O . LEU A 1 115 ? -8.510 -5.858 -3.928 1.00 98.75 115 LEU A O 1
ATOM 896 N N . LEU A 1 116 ? -6.672 -7.128 -4.040 1.00 98.31 116 LEU A N 1
ATOM 897 C CA . LEU A 1 116 ? -7.421 -8.353 -4.312 1.00 98.31 116 LEU A CA 1
ATOM 898 C C . LEU A 1 116 ? -7.917 -9.000 -3.021 1.00 98.31 116 LEU A C 1
ATOM 900 O O . LEU A 1 116 ? -9.123 -9.151 -2.850 1.00 98.31 116 LEU A O 1
ATOM 904 N N . ASP A 1 117 ? -7.009 -9.362 -2.118 1.00 98.50 117 ASP A N 1
ATOM 905 C CA . ASP A 1 117 ? -7.367 -10.243 -1.002 1.00 98.50 117 ASP A CA 1
ATOM 906 C C . ASP A 1 117 ? -8.129 -9.495 0.109 1.00 98.50 117 ASP A C 1
ATOM 908 O O . ASP A 1 117 ? -9.023 -10.063 0.723 1.00 98.50 117 ASP A O 1
ATOM 912 N N . VAL A 1 118 ? -7.847 -8.206 0.335 1.00 98.56 118 VAL A N 1
ATOM 913 C CA . VAL A 1 118 ? -8.529 -7.380 1.350 1.00 98.56 118 VAL A CA 1
ATOM 914 C C . VAL A 1 118 ? -9.771 -6.663 0.823 1.00 98.56 118 VAL A C 1
ATOM 916 O O . VAL A 1 118 ? -10.743 -6.506 1.569 1.00 98.56 118 VAL A O 1
ATOM 919 N N . LEU A 1 119 ? -9.748 -6.174 -0.423 1.00 98.50 119 LEU A N 1
ATOM 920 C CA . LEU A 1 119 ? -10.852 -5.377 -0.983 1.00 98.50 119 LEU A CA 1
ATOM 921 C C . LEU A 1 119 ? -11.750 -6.145 -1.955 1.00 98.50 119 LEU A C 1
ATOM 923 O O . LEU A 1 119 ? -12.837 -5.659 -2.265 1.00 98.50 119 LEU A O 1
ATOM 927 N N . GLY A 1 120 ? -11.309 -7.292 -2.477 1.00 98.25 120 GLY A N 1
ATOM 928 C CA . GLY A 1 120 ? -11.985 -7.956 -3.595 1.00 98.25 120 GLY A CA 1
ATOM 929 C C . GLY A 1 120 ? -11.949 -7.145 -4.900 1.00 98.25 120 GLY A C 1
ATOM 930 O O . GLY A 1 120 ? -12.737 -7.403 -5.810 1.00 98.25 120 GLY A O 1
ATOM 931 N N . ASP A 1 121 ? -11.065 -6.149 -5.016 1.00 98.56 121 ASP A N 1
ATOM 932 C CA . ASP A 1 121 ? -10.946 -5.275 -6.183 1.00 98.56 121 ASP A CA 1
ATOM 933 C C . ASP A 1 121 ? -10.063 -5.907 -7.267 1.00 98.56 121 ASP A C 1
ATOM 935 O O . ASP A 1 121 ? -8.907 -5.537 -7.505 1.00 98.56 121 ASP A O 1
ATOM 939 N N . GLU A 1 122 ? -10.646 -6.867 -7.986 1.00 98.31 122 GLU A N 1
ATOM 940 C CA . GLU A 1 122 ? -10.001 -7.478 -9.148 1.00 98.31 122 GLU A CA 1
ATOM 941 C C . GLU A 1 122 ? -9.626 -6.453 -10.226 1.00 98.31 122 GLU A C 1
ATOM 943 O O . GLU A 1 122 ? -8.635 -6.631 -10.938 1.00 98.31 122 GLU A O 1
ATOM 948 N N . THR A 1 123 ? -10.415 -5.386 -10.389 1.00 98.50 123 THR A N 1
ATOM 949 C CA . THR A 1 123 ? -10.186 -4.395 -11.448 1.00 98.50 123 THR A CA 1
ATOM 950 C C . THR A 1 123 ? -8.964 -3.545 -11.129 1.00 98.50 123 THR A C 1
ATOM 952 O O . THR A 1 123 ? -8.103 -3.371 -11.998 1.00 98.50 123 THR A O 1
ATOM 955 N N . GLY A 1 124 ? -8.858 -3.071 -9.888 1.00 98.38 124 GLY A N 1
ATOM 956 C CA . GLY A 1 124 ? -7.696 -2.360 -9.374 1.00 98.38 124 GLY A CA 1
ATOM 957 C C . GLY A 1 124 ? -6.439 -3.221 -9.414 1.00 98.38 124 GLY A C 1
ATOM 958 O O . GLY A 1 124 ? -5.407 -2.762 -9.907 1.00 98.38 124 GLY A O 1
ATOM 959 N N . PHE A 1 125 ? -6.516 -4.491 -8.999 1.00 98.69 125 PHE A N 1
ATOM 960 C CA . PHE A 1 125 ? -5.354 -5.381 -9.065 1.00 98.69 125 PHE A CA 1
ATOM 961 C C . PHE A 1 125 ? -4.921 -5.684 -10.511 1.00 98.69 125 PHE A C 1
ATOM 963 O O . PHE A 1 125 ? -3.739 -5.626 -10.839 1.00 98.69 125 PHE A O 1
ATOM 970 N N . ARG A 1 126 ? -5.857 -5.916 -11.441 1.00 98.69 126 ARG A N 1
ATOM 971 C CA . ARG A 1 126 ? -5.505 -6.060 -12.868 1.00 98.69 126 ARG A CA 1
ATOM 972 C C . ARG A 1 126 ? -4.894 -4.783 -13.444 1.00 98.69 126 ARG A C 1
ATOM 974 O O . ARG A 1 126 ? -4.071 -4.857 -14.356 1.00 98.69 126 ARG A O 1
ATOM 981 N N . LEU A 1 127 ? -5.304 -3.609 -12.961 1.00 98.56 127 LEU A N 1
ATOM 982 C CA . LEU A 1 127 ? -4.696 -2.342 -13.360 1.00 98.56 127 LEU A CA 1
ATOM 983 C C . LEU A 1 127 ? -3.253 -2.230 -12.856 1.00 98.56 127 LEU A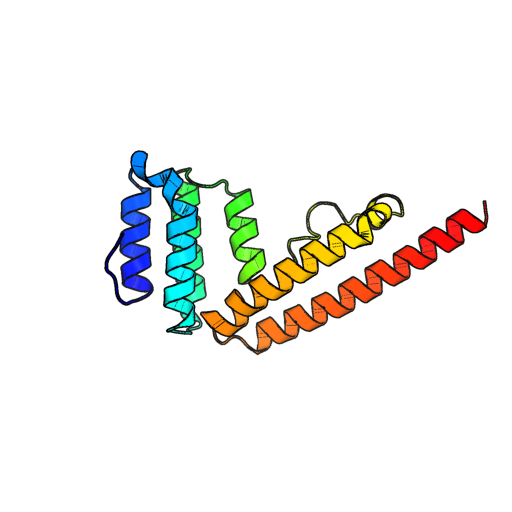 C 1
ATOM 985 O O . LEU A 1 127 ? -2.389 -1.851 -13.643 1.00 98.56 127 LEU A O 1
ATOM 989 N N . SER A 1 128 ? -2.966 -2.634 -11.616 1.00 98.31 128 SER A N 1
ATOM 990 C CA . SER A 1 128 ? -1.589 -2.634 -11.107 1.00 98.31 128 SER A CA 1
ATOM 991 C C . SER A 1 128 ? -0.685 -3.608 -11.868 1.00 98.31 128 SER A C 1
ATOM 993 O O . SER A 1 128 ? 0.456 -3.271 -12.171 1.00 98.31 128 SER A O 1
ATOM 995 N N . GLN A 1 129 ? -1.199 -4.769 -12.286 1.00 98.50 129 GLN A N 1
ATOM 996 C CA . GLN A 1 129 ? -0.458 -5.691 -13.15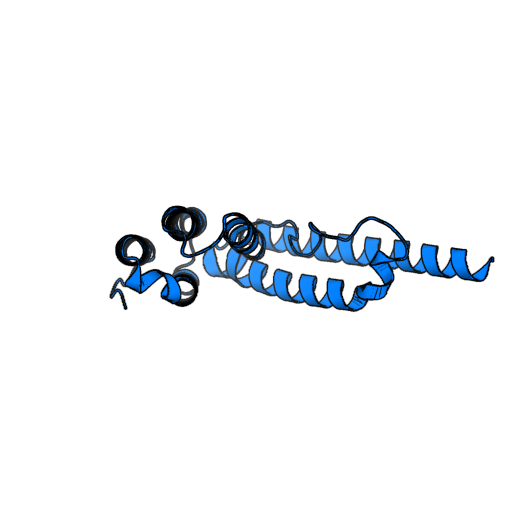7 1.00 98.50 129 GLN A CA 1
ATOM 997 C C . GLN A 1 129 ? -0.100 -5.060 -14.511 1.00 98.50 129 GLN A C 1
ATOM 999 O O . GLN A 1 129 ? 1.018 -5.243 -14.992 1.00 98.50 129 GLN A O 1
ATOM 1004 N N . ARG A 1 130 ? -1.019 -4.293 -15.117 1.00 98.19 130 ARG A N 1
ATOM 1005 C CA . ARG A 1 130 ? -0.732 -3.549 -16.355 1.00 98.19 130 ARG A CA 1
ATOM 1006 C C . ARG A 1 130 ? 0.330 -2.480 -16.128 1.00 98.19 130 ARG A C 1
ATOM 1008 O O . ARG A 1 130 ? 1.307 -2.446 -16.863 1.00 98.19 130 ARG A O 1
ATOM 1015 N N . TYR A 1 131 ? 0.198 -1.679 -15.070 1.00 96.56 131 TYR A N 1
ATOM 1016 C CA . TYR A 1 131 ? 1.214 -0.683 -14.727 1.00 96.56 131 TYR A CA 1
ATOM 1017 C C . TYR A 1 131 ? 2.585 -1.312 -14.486 1.00 96.56 131 TYR A C 1
ATOM 1019 O O . TYR A 1 131 ? 3.582 -0.765 -14.940 1.00 96.56 131 TYR A O 1
ATOM 1027 N N . TYR A 1 132 ? 2.653 -2.475 -13.836 1.00 95.94 132 TYR A N 1
ATOM 1028 C CA . TYR A 1 132 ? 3.906 -3.210 -13.674 1.00 95.94 132 TYR A CA 1
ATOM 1029 C C . TYR A 1 132 ? 4.536 -3.561 -15.032 1.00 95.94 132 TYR A C 1
ATOM 1031 O O . TYR A 1 132 ? 5.712 -3.280 -15.251 1.00 95.94 132 TYR A O 1
ATOM 1039 N N . GLN A 1 133 ? 3.756 -4.123 -15.962 1.00 96.19 133 GLN A N 1
ATOM 1040 C CA . GLN A 1 133 ? 4.226 -4.479 -17.309 1.00 96.19 133 GL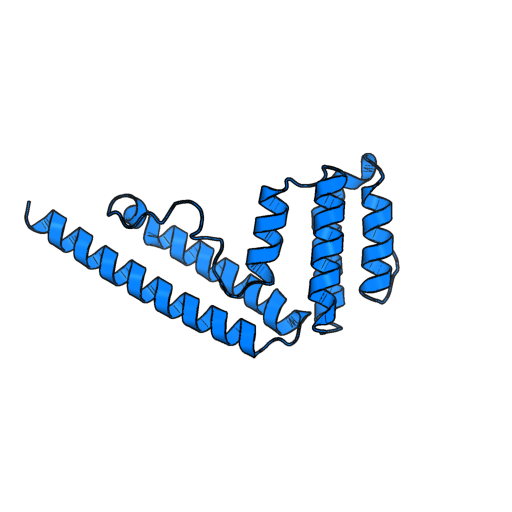N A CA 1
ATOM 1041 C C . GLN A 1 133 ? 4.694 -3.253 -18.107 1.00 96.19 133 GLN A C 1
ATOM 1043 O O . GLN A 1 133 ? 5.758 -3.290 -18.732 1.00 96.19 133 GLN A O 1
ATOM 1048 N N . ASP A 1 134 ? 3.932 -2.160 -18.051 1.00 94.00 134 ASP A N 1
ATOM 1049 C CA . ASP A 1 134 ? 4.272 -0.901 -18.716 1.00 94.00 134 ASP A CA 1
ATOM 1050 C C . ASP A 1 134 ? 5.576 -0.319 -18.151 1.00 94.00 134 ASP A C 1
ATOM 1052 O O . ASP A 1 134 ? 6.465 0.079 -18.904 1.00 94.00 134 ASP A O 1
ATOM 1056 N N . LEU A 1 135 ? 5.727 -0.317 -16.824 1.00 91.50 135 LEU A N 1
ATOM 1057 C CA . LEU A 1 135 ? 6.918 0.185 -16.143 1.00 91.50 135 LEU A CA 1
ATOM 1058 C C . LEU A 1 135 ? 8.160 -0.651 -16.461 1.00 91.50 135 LEU A C 1
ATOM 1060 O O . LEU A 1 135 ? 9.196 -0.068 -16.772 1.00 91.50 135 LEU A O 1
ATOM 1064 N N . VAL A 1 136 ? 8.060 -1.985 -16.456 1.00 91.19 136 VAL A N 1
ATOM 1065 C CA . VAL A 1 136 ? 9.159 -2.873 -16.882 1.00 91.19 136 VAL A CA 1
ATOM 1066 C C . VAL A 1 136 ? 9.578 -2.552 -18.315 1.00 91.19 136 VAL A C 1
ATOM 1068 O O . VAL A 1 136 ? 10.755 -2.314 -18.575 1.00 91.19 136 VAL A O 1
ATOM 1071 N N . THR A 1 137 ? 8.607 -2.435 -19.225 1.00 91.12 137 THR A N 1
ATOM 1072 C CA . THR A 1 137 ? 8.863 -2.115 -20.637 1.00 91.12 137 THR A CA 1
ATOM 1073 C C . THR A 1 137 ? 9.581 -0.774 -20.796 1.00 91.12 137 THR A C 1
ATOM 1075 O O . THR A 1 137 ? 10.541 -0.662 -21.559 1.00 91.12 137 THR A O 1
ATOM 1078 N N . VAL A 1 138 ? 9.136 0.257 -20.073 1.00 88.31 138 VAL A N 1
ATOM 1079 C CA . VAL A 1 138 ? 9.757 1.587 -20.116 1.00 88.31 138 VAL A CA 1
ATOM 1080 C C . VAL A 1 138 ? 11.172 1.551 -19.538 1.00 88.31 138 VAL A C 1
ATOM 1082 O O . VAL A 1 138 ? 12.085 2.096 -20.157 1.00 88.31 138 VAL A O 1
ATOM 1085 N N . ILE A 1 139 ? 11.376 0.910 -18.386 1.00 87.44 139 ILE A N 1
ATOM 1086 C CA . ILE A 1 139 ? 12.692 0.807 -17.739 1.00 87.44 139 ILE A CA 1
ATOM 1087 C C . ILE A 1 139 ? 13.687 0.092 -18.662 1.00 87.44 139 ILE A C 1
ATOM 1089 O O . ILE A 1 139 ? 14.788 0.607 -18.874 1.00 87.44 139 ILE A O 1
ATOM 1093 N N . ASP A 1 140 ? 13.287 -1.021 -19.280 1.00 86.69 140 ASP A N 1
ATOM 1094 C CA . ASP A 1 140 ? 14.131 -1.769 -20.218 1.00 86.69 140 ASP A CA 1
ATOM 1095 C C . ASP A 1 140 ? 14.453 -0.958 -21.481 1.00 86.69 140 ASP A C 1
ATOM 1097 O O . ASP A 1 140 ? 15.612 -0.879 -21.899 1.00 86.69 140 ASP A O 1
ATOM 1101 N N . ALA A 1 141 ? 13.457 -0.285 -22.069 1.00 86.62 141 ALA A N 1
ATOM 1102 C CA . ALA A 1 141 ? 13.660 0.546 -23.254 1.00 86.62 141 ALA A CA 1
ATOM 1103 C C . ALA A 1 141 ? 14.632 1.710 -22.989 1.00 86.62 141 ALA A C 1
ATOM 1105 O O . ALA A 1 141 ? 15.527 1.982 -23.799 1.00 86.62 141 ALA A O 1
ATOM 1106 N N . VAL A 1 142 ? 14.494 2.390 -21.846 1.00 84.81 142 VAL A N 1
ATOM 1107 C CA . VAL A 1 142 ? 15.419 3.466 -21.462 1.00 84.81 142 VAL A CA 1
ATOM 1108 C C . VAL A 1 142 ? 16.803 2.887 -21.140 1.00 84.81 142 VAL A C 1
ATOM 1110 O O . VAL A 1 142 ? 17.807 3.481 -21.539 1.00 84.81 142 VAL A O 1
ATOM 1113 N N . GLY A 1 143 ? 16.877 1.706 -20.516 1.00 84.56 143 GLY A N 1
ATOM 1114 C CA . GLY A 1 143 ? 18.118 0.960 -20.279 1.00 84.56 143 GLY A CA 1
ATOM 1115 C C . GLY A 1 143 ? 18.912 0.719 -21.561 1.00 84.56 143 GLY A C 1
ATOM 1116 O O . GLY A 1 143 ? 20.055 1.169 -21.678 1.00 84.56 143 GLY A O 1
ATOM 1117 N N . HIS A 1 144 ? 18.278 0.123 -22.571 1.00 84.81 144 HIS A N 1
ATOM 1118 C CA . HIS A 1 144 ? 18.899 -0.097 -23.879 1.00 84.81 144 HIS A CA 1
ATOM 1119 C C . HIS A 1 144 ? 19.338 1.206 -24.559 1.00 84.81 144 HIS A C 1
ATOM 1121 O O . HIS A 1 144 ? 20.421 1.276 -25.146 1.00 84.81 144 HIS A O 1
ATOM 1127 N N . SER A 1 145 ? 18.535 2.270 -24.460 1.00 85.31 145 SER A N 1
ATOM 1128 C CA . SER A 1 145 ? 18.906 3.583 -25.002 1.00 85.31 145 SER A CA 1
ATOM 1129 C C . SER A 1 145 ? 20.152 4.161 -24.317 1.00 85.31 145 SER A C 1
ATOM 1131 O O . SER A 1 145 ? 20.992 4.795 -24.967 1.00 85.31 145 SER A O 1
ATOM 1133 N N . CYS A 1 146 ? 20.295 3.947 -23.011 1.00 84.62 146 CYS A N 1
ATOM 1134 C CA . CYS A 1 146 ? 21.445 4.393 -22.234 1.00 84.62 146 CYS A CA 1
ATOM 1135 C C . CYS A 1 146 ? 22.722 3.630 -22.600 1.00 84.62 146 CYS A C 1
ATOM 1137 O O . CYS A 1 146 ? 23.750 4.259 -22.860 1.00 84.62 146 CYS A O 1
ATOM 1139 N N . GLU A 1 147 ? 22.651 2.303 -22.706 1.00 83.19 147 GLU A N 1
ATOM 1140 C CA . GLU A 1 147 ? 23.765 1.457 -23.154 1.00 83.19 147 GLU A CA 1
ATOM 1141 C C . GLU A 1 147 ? 24.238 1.849 -24.561 1.00 83.19 147 GLU A C 1
ATOM 1143 O O . GLU A 1 147 ? 25.426 2.095 -24.784 1.00 83.19 147 GLU A O 1
ATOM 1148 N N . ALA A 1 148 ? 23.302 2.017 -25.501 1.00 81.81 148 ALA A N 1
ATOM 1149 C CA . ALA A 1 148 ? 23.608 2.409 -26.875 1.00 81.81 148 ALA A CA 1
ATOM 1150 C C . ALA A 1 148 ? 24.199 3.825 -26.991 1.00 81.81 148 ALA A C 1
ATOM 1152 O O . ALA A 1 148 ? 24.904 4.120 -27.959 1.00 81.81 148 ALA A O 1
ATOM 1153 N N . SER A 1 149 ? 23.894 4.716 -26.045 1.00 76.94 149 SER A N 1
ATOM 1154 C CA . SER A 1 149 ? 24.457 6.072 -25.995 1.00 76.94 149 SER A CA 1
ATOM 1155 C C . SER A 1 149 ? 25.871 6.086 -25.418 1.00 76.94 149 SER A C 1
ATOM 1157 O O . SER A 1 149 ? 26.698 6.886 -25.852 1.00 76.94 149 SER A O 1
ATOM 1159 N N . LEU A 1 150 ? 26.159 5.201 -24.459 1.00 72.75 150 LEU A N 1
ATOM 1160 C CA . LEU A 1 150 ? 27.495 5.030 -23.888 1.00 72.75 150 LEU A CA 1
ATOM 1161 C C . LEU A 1 150 ? 28.449 4.344 -24.872 1.00 72.75 150 LEU A C 1
ATOM 1163 O O . LEU A 1 150 ? 29.595 4.758 -24.964 1.00 72.75 150 LEU A O 1
ATOM 1167 N N . ALA A 1 151 ? 27.974 3.371 -25.654 1.00 71.44 151 ALA A N 1
ATOM 1168 C CA . ALA A 1 151 ? 28.788 2.655 -26.643 1.00 71.44 151 ALA A CA 1
ATOM 1169 C C . ALA A 1 151 ? 29.205 3.497 -27.870 1.00 71.44 151 ALA A C 1
ATOM 1171 O O . ALA A 1 151 ? 30.068 3.080 -28.638 1.00 71.44 151 ALA A O 1
ATOM 1172 N N . ARG A 1 152 ? 28.575 4.661 -28.091 1.00 65.56 152 ARG A N 1
ATOM 1173 C CA . ARG A 1 152 ? 28.905 5.598 -29.186 1.00 65.56 152 ARG A CA 1
ATOM 1174 C C . ARG A 1 152 ? 29.899 6.693 -28.784 1.00 65.56 152 ARG A C 1
ATOM 1176 O O . ARG A 1 152 ? 30.232 7.523 -29.628 1.00 65.56 152 ARG A O 1
ATOM 1183 N N . ARG A 1 153 ? 30.294 6.743 -27.512 1.00 56.00 153 ARG A N 1
ATOM 1184 C CA . ARG A 1 153 ? 31.296 7.673 -26.977 1.00 56.00 153 ARG A CA 1
ATOM 1185 C C . ARG A 1 153 ? 32.635 6.969 -26.847 1.00 56.00 153 ARG A C 1
ATOM 1187 O O . ARG A 1 153 ? 33.646 7.668 -27.059 1.00 56.00 153 ARG A O 1
#

Secondary structure (DSSP, 8-state):
----SSHHHHHHHHHHHHTSGGGGGGHHHHHHHHHHHHHHS--TTHHHHHHHHHHHHHHHTSS-HHHHHHHHHHHH-SS-STTTTT--SSTTGGGGHHHHHHHHHHHHHHHIIIIIIIT--HHHHHHHHHHHHHHHHHHHHHHHHHHHHHTT-

pLDDT: mean 90.3, std 12.25, range [47.41, 98.75]